Protein AF-A0A1F5JCE6-F1 (afdb_monomer_lite)

InterPro domains:
  IPR008201 Ribonuclease HepT-like [PF01934] (7-65)
  IPR037038 tRNA nuclease HepT-like superfamily [G3DSA:1.20.120.580] (2-75)

Sequence (75 aa):
MLINKAKDAFIFLGEKEIINRELSLKMGRAADFRNRVVHGYNNFDFKLLFKDYKHDIKDLRQFGAKILRYLESFK

Secondary structure (DSSP, 8-state):
---SHHHHHHHHHHHTTSS-HHHHHHHHHHHHHHHHHHH-TTT--HHHHTTTHHHHHHHHHHHHHHHHHHHHTT-

pLDDT: mean 81.82, std 14.74, range [39.72, 96.88]

Organism: NCBI:txid1797770

Structure (mmCIF, N/CA/C/O backbone):
data_AF-A0A1F5JCE6-F1
#
_entry.id   AF-A0A1F5JCE6-F1
#
loop_
_atom_site.group_PDB
_atom_site.id
_atom_site.type_symbol
_atom_site.label_atom_id
_atom_site.label_alt_id
_atom_site.label_comp_id
_atom_site.label_asym_id
_atom_site.label_entity_id
_atom_site.label_seq_id
_atom_site.pdbx_PDB_ins_code
_atom_site.Cartn_x
_atom_site.Cartn_y
_atom_site.Cartn_z
_atom_site.occupancy
_atom_site.B_iso_or_equiv
_atom_site.auth_seq_id
_atom_site.auth_comp_id
_atom_site.auth_asym_id
_atom_site.auth_atom_id
_atom_site.pdbx_PDB_model_num
ATOM 1 N N . MET A 1 1 ? 7.381 15.726 -14.274 1.00 39.72 1 MET A N 1
ATOM 2 C CA . MET A 1 1 ? 8.206 15.006 -13.278 1.00 39.72 1 MET A CA 1
ATOM 3 C C . MET A 1 1 ? 7.439 14.993 -11.954 1.00 39.72 1 MET A C 1
ATOM 5 O O . MET A 1 1 ? 7.582 15.902 -11.154 1.00 39.72 1 MET A O 1
ATOM 9 N N . LEU A 1 2 ? 6.520 14.034 -11.774 1.00 45.56 2 LEU A N 1
ATOM 10 C CA . LEU A 1 2 ? 5.699 13.873 -10.560 1.00 45.56 2 LEU A CA 1
ATOM 11 C C . LEU A 1 2 ? 6.416 12.891 -9.624 1.00 45.56 2 LEU A C 1
ATOM 13 O O . LEU A 1 2 ? 6.074 11.714 -9.558 1.00 45.56 2 LEU A O 1
ATOM 17 N N . ILE A 1 3 ? 7.487 13.350 -8.984 1.00 48.75 3 ILE A N 1
ATOM 18 C CA . ILE A 1 3 ? 8.337 12.499 -8.149 1.00 48.75 3 ILE A CA 1
ATOM 19 C C . ILE A 1 3 ? 7.690 12.299 -6.763 1.00 48.75 3 ILE A C 1
ATOM 21 O O . ILE A 1 3 ? 7.287 13.250 -6.101 1.00 48.75 3 ILE A O 1
ATOM 25 N N . ASN A 1 4 ? 7.574 11.026 -6.376 1.00 60.31 4 ASN A N 1
ATOM 26 C CA . ASN A 1 4 ? 7.430 10.440 -5.031 1.00 60.31 4 ASN A CA 1
ATOM 27 C C . ASN A 1 4 ? 6.175 10.640 -4.160 1.00 60.31 4 ASN A C 1
ATOM 29 O O . ASN A 1 4 ? 6.022 9.863 -3.220 1.00 60.31 4 ASN A O 1
ATOM 33 N N . LYS A 1 5 ? 5.199 11.499 -4.497 1.00 75.44 5 LYS A N 1
ATOM 34 C CA . LYS A 1 5 ? 3.984 11.675 -3.651 1.00 75.44 5 LYS A CA 1
ATOM 35 C C . LYS A 1 5 ? 3.278 10.364 -3.259 1.00 75.44 5 LYS A C 1
ATOM 37 O O . LYS A 1 5 ? 2.823 10.218 -2.130 1.00 75.44 5 LYS A O 1
ATOM 42 N N . ALA A 1 6 ? 3.168 9.416 -4.191 1.00 83.06 6 ALA A N 1
ATOM 43 C CA . ALA A 1 6 ? 2.464 8.157 -3.945 1.00 83.06 6 ALA A CA 1
ATOM 44 C C . ALA A 1 6 ? 3.228 7.236 -2.982 1.00 83.06 6 ALA A C 1
ATOM 46 O O . ALA A 1 6 ? 2.622 6.647 -2.092 1.00 83.06 6 ALA A O 1
ATOM 47 N N . LYS A 1 7 ? 4.554 7.133 -3.124 1.00 89.00 7 LYS A N 1
ATOM 48 C CA . LYS A 1 7 ? 5.382 6.368 -2.188 1.00 89.00 7 LYS A CA 1
ATOM 49 C C . LYS A 1 7 ? 5.315 6.972 -0.796 1.00 89.00 7 LYS A C 1
ATOM 51 O O . LYS A 1 7 ? 5.071 6.237 0.154 1.00 89.00 7 LYS A O 1
ATOM 56 N N . ASP A 1 8 ? 5.484 8.285 -0.698 1.00 90.44 8 ASP A N 1
ATOM 57 C CA . ASP A 1 8 ? 5.479 8.988 0.584 1.00 90.44 8 ASP A CA 1
ATOM 58 C C . ASP A 1 8 ? 4.129 8.817 1.296 1.00 90.44 8 ASP A C 1
ATOM 60 O O . ASP A 1 8 ? 4.095 8.579 2.500 1.00 90.44 8 ASP A O 1
ATOM 64 N N . ALA A 1 9 ? 3.019 8.798 0.548 1.00 92.56 9 ALA A N 1
ATOM 65 C CA . ALA A 1 9 ? 1.705 8.464 1.092 1.00 92.56 9 ALA A CA 1
ATOM 66 C C . ALA A 1 9 ? 1.650 7.042 1.684 1.00 92.56 9 ALA A C 1
ATOM 68 O O . ALA A 1 9 ? 1.142 6.863 2.789 1.00 92.56 9 ALA A O 1
ATOM 69 N N . PHE A 1 10 ? 2.201 6.026 1.009 1.00 94.19 10 PHE A N 1
ATOM 70 C CA . PHE A 1 10 ? 2.250 4.668 1.569 1.00 94.19 10 PHE A CA 1
ATOM 71 C C . PHE A 1 10 ? 3.145 4.567 2.806 1.00 94.19 10 PHE A C 1
ATOM 73 O O . PHE A 1 10 ? 2.805 3.831 3.735 1.00 94.19 10 PHE A O 1
ATOM 80 N N . ILE A 1 11 ? 4.264 5.298 2.844 1.00 93.94 11 ILE A N 1
ATOM 81 C CA . ILE A 1 11 ? 5.128 5.382 4.032 1.00 93.94 11 ILE A CA 1
ATOM 82 C C . ILE A 1 11 ? 4.361 5.994 5.201 1.00 93.94 11 ILE A C 1
ATOM 84 O O . ILE A 1 11 ? 4.287 5.380 6.263 1.00 93.94 11 ILE A O 1
ATOM 88 N N . PHE A 1 12 ? 3.693 7.122 4.971 1.00 95.06 12 PHE A N 1
ATOM 89 C CA . PHE A 1 12 ? 2.893 7.802 5.983 1.00 95.06 12 PHE A CA 1
ATOM 90 C C . PHE A 1 12 ? 1.782 6.911 6.563 1.00 95.06 12 PHE A C 1
ATOM 92 O O . PHE A 1 12 ? 1.581 6.875 7.774 1.00 95.06 12 PHE A O 1
ATOM 99 N N . LEU A 1 13 ? 1.095 6.118 5.730 1.00 95.19 13 LEU A N 1
ATOM 100 C CA . LEU A 1 13 ? 0.104 5.142 6.212 1.00 95.19 13 LEU A CA 1
ATOM 101 C C . LEU A 1 13 ? 0.719 4.076 7.135 1.00 95.19 13 LEU A C 1
ATOM 103 O O . LEU A 1 13 ? 0.046 3.594 8.046 1.00 95.19 13 LEU A O 1
ATOM 107 N N . GLY A 1 14 ? 1.980 3.703 6.902 1.00 95.75 14 GLY A N 1
ATOM 108 C CA . GLY A 1 14 ? 2.730 2.799 7.772 1.00 95.75 14 GLY A CA 1
ATOM 109 C C . GLY A 1 14 ? 3.131 3.449 9.096 1.00 95.75 14 GLY A C 1
ATOM 110 O O . GLY A 1 14 ? 3.012 2.823 10.143 1.00 95.75 14 GLY A O 1
ATOM 111 N N . GLU A 1 15 ? 3.560 4.713 9.063 1.00 96.31 15 GLU A N 1
ATOM 112 C CA . GLU A 1 15 ? 3.893 5.503 10.261 1.00 96.31 15 GLU A CA 1
ATOM 113 C C . GLU A 1 15 ? 2.680 5.746 11.162 1.00 96.31 15 GLU A C 1
ATOM 115 O O . GLU A 1 15 ? 2.815 5.823 12.379 1.00 96.31 15 GLU A O 1
ATOM 120 N N . LYS A 1 16 ? 1.486 5.849 10.570 1.00 96.12 16 LYS A N 1
ATOM 121 C CA . LYS A 1 16 ? 0.211 5.942 11.294 1.00 96.12 16 LYS A CA 1
ATOM 122 C C . LYS A 1 16 ? -0.354 4.588 11.722 1.00 96.12 16 LYS A C 1
ATOM 124 O O . LYS A 1 16 ? -1.476 4.546 12.210 1.00 96.12 16 LYS A O 1
ATOM 129 N N . GLU A 1 17 ? 0.386 3.501 11.500 1.00 95.25 17 GLU A N 1
ATOM 130 C CA . GLU A 1 17 ? -0.001 2.125 11.842 1.00 95.25 17 GLU A CA 1
ATOM 131 C C . GLU A 1 17 ? -1.323 1.654 11.199 1.00 95.25 17 GLU A C 1
ATOM 133 O O . GLU A 1 17 ? -1.884 0.623 11.570 1.00 95.25 17 GLU A O 1
ATOM 138 N N . ILE A 1 18 ? -1.800 2.364 10.1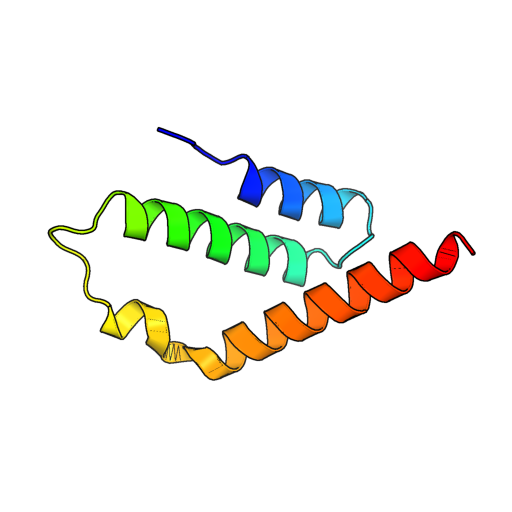69 1.00 96.19 18 ILE A N 1
ATOM 139 C CA . ILE A 1 18 ? -3.008 2.015 9.403 1.00 96.19 18 ILE A CA 1
ATOM 140 C C . ILE A 1 18 ? -2.751 0.742 8.586 1.00 96.19 18 ILE A C 1
ATOM 142 O O . ILE A 1 18 ? -3.606 -0.137 8.447 1.00 96.19 18 ILE A O 1
ATOM 146 N N . ILE A 1 19 ? -1.532 0.624 8.063 1.00 96.88 19 ILE A N 1
ATOM 147 C CA . ILE A 1 19 ? -0.993 -0.593 7.462 1.00 96.88 19 ILE A CA 1
ATOM 148 C C . ILE A 1 19 ? 0.321 -0.949 8.155 1.00 96.88 19 ILE A C 1
ATOM 150 O O . ILE A 1 19 ? 0.993 -0.087 8.712 1.00 96.88 19 ILE A O 1
ATOM 154 N N . ASN A 1 20 ? 0.722 -2.222 8.118 1.00 95.75 20 ASN A N 1
ATOM 155 C CA . ASN A 1 20 ? 2.005 -2.603 8.708 1.00 95.75 20 ASN A CA 1
ATOM 156 C C . ASN A 1 20 ? 3.188 -2.075 7.867 1.00 95.75 20 ASN A C 1
ATOM 158 O O . ASN A 1 20 ? 3.067 -1.816 6.664 1.00 95.75 20 ASN A O 1
ATOM 162 N N . ARG A 1 21 ? 4.356 -1.944 8.508 1.00 93.94 21 ARG A N 1
ATOM 163 C CA . ARG A 1 21 ? 5.584 -1.424 7.884 1.00 93.94 21 ARG A CA 1
ATOM 164 C C . ARG A 1 21 ? 5.987 -2.200 6.629 1.00 93.94 21 ARG A C 1
ATOM 166 O O . ARG A 1 21 ? 6.431 -1.608 5.651 1.00 93.94 21 ARG A O 1
ATOM 173 N N . GLU A 1 22 ? 5.828 -3.520 6.643 1.00 94.06 22 GLU A N 1
ATOM 174 C CA . GLU A 1 22 ? 6.190 -4.373 5.509 1.00 94.06 22 GLU A CA 1
ATOM 175 C C . GLU A 1 22 ? 5.352 -4.050 4.261 1.00 94.06 22 GLU A C 1
ATOM 177 O O . GLU A 1 22 ? 5.905 -3.830 3.181 1.00 94.06 22 GLU A O 1
ATOM 182 N N . LEU A 1 23 ? 4.029 -3.962 4.419 1.00 93.81 23 LEU A N 1
ATOM 183 C CA . LEU A 1 23 ? 3.087 -3.650 3.348 1.00 93.81 23 LEU A CA 1
ATOM 184 C C . LEU A 1 23 ? 3.275 -2.217 2.842 1.00 93.81 23 LEU A C 1
ATOM 186 O O . LEU A 1 23 ? 3.289 -1.995 1.635 1.00 93.81 23 LEU A O 1
ATOM 190 N N . SER A 1 24 ? 3.503 -1.265 3.749 1.00 94.50 24 SER A N 1
ATOM 191 C CA . SER A 1 24 ? 3.847 0.121 3.412 1.00 94.50 24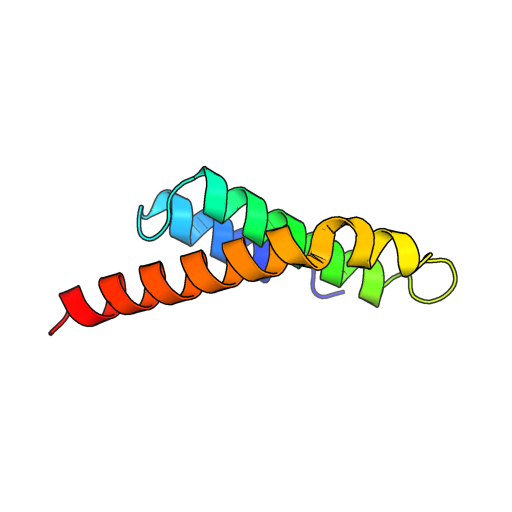 SER A CA 1
ATOM 192 C C . SER A 1 24 ? 5.069 0.204 2.485 1.00 94.50 24 SER A C 1
ATOM 194 O O . SER A 1 24 ? 5.001 0.799 1.406 1.00 94.50 24 SER A O 1
ATOM 196 N N . LEU A 1 25 ? 6.166 -0.476 2.839 1.00 92.88 25 LEU A N 1
ATOM 197 C CA . LEU A 1 25 ? 7.384 -0.497 2.026 1.00 92.88 25 LEU A CA 1
ATOM 198 C C . LEU A 1 25 ? 7.177 -1.204 0.678 1.00 92.88 25 LEU A C 1
ATOM 200 O O . LEU A 1 25 ? 7.731 -0.766 -0.333 1.00 92.88 25 LEU A O 1
ATOM 204 N N . LYS A 1 26 ? 6.385 -2.283 0.641 1.00 91.38 26 LYS A N 1
ATOM 205 C CA . LYS A 1 26 ? 6.025 -2.995 -0.598 1.00 91.38 26 LYS A CA 1
ATOM 206 C C . LYS A 1 26 ? 5.232 -2.101 -1.555 1.00 91.38 26 LYS A C 1
ATOM 208 O O . LYS A 1 26 ? 5.629 -1.955 -2.710 1.00 91.38 26 LYS A O 1
ATOM 213 N N . MET A 1 27 ? 4.186 -1.434 -1.066 1.00 91.62 27 MET A N 1
ATOM 214 C CA . MET A 1 27 ? 3.371 -0.511 -1.867 1.00 91.62 27 MET A CA 1
ATOM 215 C C . MET A 1 27 ? 4.167 0.712 -2.331 1.00 91.62 27 MET A C 1
ATOM 217 O O . MET A 1 27 ? 4.079 1.102 -3.495 1.00 91.62 27 MET A O 1
ATOM 221 N N . GLY A 1 28 ? 5.021 1.267 -1.465 1.00 90.19 28 GLY A N 1
ATOM 222 C CA . GLY A 1 28 ? 5.915 2.364 -1.831 1.00 90.19 28 GLY A CA 1
ATOM 223 C C . GLY A 1 28 ? 6.880 1.990 -2.961 1.00 90.19 28 GLY A C 1
ATOM 224 O O . GLY A 1 28 ? 7.048 2.757 -3.908 1.00 90.19 28 GLY A O 1
ATOM 225 N N . ARG A 1 29 ? 7.469 0.784 -2.918 1.00 86.56 29 ARG A N 1
ATOM 226 C CA . ARG A 1 29 ? 8.315 0.273 -4.011 1.00 86.56 29 ARG A CA 1
ATOM 227 C C . ARG A 1 29 ? 7.531 0.075 -5.306 1.00 86.56 29 ARG A C 1
ATOM 229 O O . ARG A 1 29 ? 8.049 0.442 -6.358 1.00 86.56 29 ARG A O 1
ATOM 236 N N . ALA A 1 30 ? 6.311 -0.459 -5.237 1.00 85.31 30 ALA A N 1
ATOM 237 C CA . ALA A 1 30 ? 5.450 -0.637 -6.406 1.00 85.31 30 ALA A CA 1
ATOM 238 C C . ALA A 1 30 ? 5.084 0.710 -7.062 1.00 85.31 30 ALA A C 1
ATOM 240 O O . ALA A 1 30 ? 5.153 0.849 -8.285 1.00 85.31 30 ALA A O 1
ATOM 241 N N . ALA A 1 31 ? 4.782 1.734 -6.258 1.00 85.31 31 ALA A N 1
ATOM 242 C CA . ALA A 1 31 ? 4.497 3.086 -6.738 1.00 85.31 31 ALA A CA 1
ATOM 243 C C . ALA A 1 31 ? 5.719 3.752 -7.404 1.00 85.31 31 ALA A C 1
ATOM 245 O O . ALA A 1 31 ? 5.608 4.289 -8.509 1.00 85.31 31 ALA A O 1
ATOM 246 N N . ASP A 1 32 ? 6.897 3.667 -6.775 1.00 81.06 32 ASP A N 1
ATOM 247 C CA . ASP A 1 32 ? 8.163 4.147 -7.354 1.00 81.06 32 ASP A CA 1
ATOM 248 C C . ASP A 1 32 ? 8.503 3.420 -8.656 1.00 81.06 32 ASP A C 1
ATOM 250 O O . ASP A 1 32 ? 8.971 4.023 -9.624 1.00 81.06 32 ASP A O 1
ATOM 254 N N . PHE A 1 33 ? 8.269 2.110 -8.689 1.00 78.06 33 PHE A N 1
ATOM 255 C CA . PHE A 1 33 ? 8.522 1.283 -9.854 1.00 78.06 33 PHE A CA 1
ATOM 256 C C . PHE A 1 33 ? 7.640 1.688 -11.037 1.00 78.06 33 PHE A C 1
ATOM 258 O O . PHE A 1 33 ? 8.170 1.953 -12.115 1.00 78.06 33 PHE A O 1
ATOM 265 N N . ARG A 1 34 ? 6.329 1.867 -10.822 1.00 76.25 34 ARG A N 1
ATOM 266 C CA . ARG A 1 34 ? 5.411 2.411 -11.835 1.00 76.25 34 ARG A CA 1
ATOM 267 C C . ARG A 1 34 ? 5.895 3.758 -12.369 1.00 76.25 34 ARG A C 1
ATOM 269 O O . ARG A 1 34 ? 5.829 3.991 -13.572 1.00 76.25 34 ARG A O 1
ATOM 276 N N . ASN A 1 35 ? 6.402 4.641 -11.507 1.00 73.94 35 ASN A N 1
ATOM 277 C CA . ASN A 1 35 ? 6.914 5.945 -11.938 1.00 73.94 35 ASN A CA 1
ATOM 278 C C . ASN A 1 35 ? 8.164 5.817 -12.818 1.00 73.94 35 ASN A C 1
ATOM 280 O O . ASN A 1 35 ? 8.265 6.508 -13.830 1.00 73.94 35 ASN A O 1
ATOM 284 N N . ARG A 1 36 ? 9.084 4.905 -12.486 1.00 75.44 36 ARG A N 1
ATOM 285 C CA . ARG A 1 36 ? 10.261 4.620 -13.323 1.00 75.44 36 ARG A CA 1
ATOM 286 C C . ARG A 1 36 ? 9.884 4.016 -14.673 1.00 75.44 36 ARG A C 1
ATOM 288 O O . ARG A 1 36 ? 10.438 4.433 -15.681 1.00 75.44 36 ARG A O 1
ATOM 295 N N . VAL A 1 37 ? 8.921 3.097 -14.704 1.00 74.50 37 VAL A N 1
ATOM 296 C CA . VAL A 1 37 ? 8.419 2.485 -15.948 1.00 74.50 37 VAL A CA 1
ATOM 297 C C . VAL A 1 37 ? 7.778 3.543 -16.842 1.00 74.50 37 VAL A C 1
ATOM 299 O O . VAL A 1 37 ? 8.099 3.627 -18.022 1.00 74.50 37 VAL A O 1
ATOM 302 N N . VAL A 1 38 ? 6.948 4.417 -16.265 1.00 71.88 38 VAL A N 1
ATOM 303 C CA . VAL A 1 38 ? 6.285 5.493 -17.014 1.00 71.88 38 VAL A CA 1
ATOM 304 C C . VAL A 1 38 ? 7.266 6.525 -17.570 1.00 71.88 38 VAL A C 1
ATOM 306 O O . VAL A 1 38 ? 7.014 7.122 -18.611 1.00 71.88 38 VAL A O 1
ATOM 309 N N . HIS A 1 39 ? 8.395 6.742 -16.901 1.00 73.44 39 HIS A N 1
ATOM 310 C CA . HIS A 1 39 ? 9.431 7.657 -17.379 1.00 73.44 39 HIS A CA 1
ATOM 311 C C . HIS A 1 39 ? 10.502 6.980 -18.255 1.00 73.44 39 HIS A C 1
ATOM 313 O O . HIS A 1 39 ? 11.249 7.682 -18.929 1.00 73.44 39 HIS A O 1
ATOM 319 N N . GLY A 1 40 ? 10.562 5.645 -18.283 1.00 66.38 40 GLY A N 1
ATOM 320 C CA . GLY A 1 40 ? 11.578 4.850 -18.980 1.00 66.38 40 GLY A CA 1
ATOM 321 C C . GLY A 1 40 ? 11.071 4.055 -20.189 1.00 66.38 40 GLY A C 1
ATOM 322 O O . GLY A 1 40 ? 11.777 3.150 -20.632 1.00 66.38 40 GLY A O 1
ATOM 323 N N . TYR A 1 41 ? 9.876 4.370 -20.713 1.00 60.94 41 TYR A N 1
ATOM 324 C CA . TYR A 1 41 ? 9.155 3.593 -21.740 1.00 60.94 41 TYR A CA 1
ATOM 325 C C . TYR A 1 41 ? 9.983 3.168 -22.966 1.00 60.94 41 TYR A C 1
ATOM 327 O O . TYR A 1 41 ? 9.656 2.154 -23.572 1.00 60.94 41 TYR A O 1
ATOM 335 N N . ASN A 1 42 ? 11.056 3.881 -23.320 1.00 60.84 42 ASN A N 1
ATOM 336 C CA . ASN A 1 42 ? 11.840 3.561 -24.515 1.00 60.84 42 ASN A CA 1
ATOM 337 C C . ASN A 1 42 ? 12.769 2.340 -24.367 1.00 60.84 42 ASN A C 1
ATOM 339 O O . ASN A 1 42 ? 13.080 1.732 -25.382 1.00 60.84 42 ASN A O 1
ATOM 343 N N . ASN A 1 43 ? 13.184 1.949 -23.151 1.00 64.69 43 ASN A N 1
ATOM 344 C CA . ASN A 1 43 ? 14.216 0.910 -22.947 1.00 64.69 43 ASN A CA 1
ATOM 345 C C . ASN A 1 43 ? 13.846 -0.165 -21.899 1.00 64.69 43 ASN A C 1
ATOM 347 O O . ASN A 1 43 ? 14.724 -0.893 -21.434 1.00 64.69 43 ASN A O 1
ATOM 351 N N . PHE A 1 44 ? 12.585 -0.257 -21.465 1.00 66.19 44 PHE A N 1
ATOM 352 C CA . PHE A 1 44 ? 12.213 -1.116 -20.333 1.00 66.19 44 PHE A CA 1
ATOM 353 C C . PHE A 1 44 ? 11.663 -2.487 -20.762 1.00 66.19 44 PHE A C 1
ATOM 355 O O . PHE A 1 44 ? 10.707 -2.570 -21.530 1.00 66.19 44 PHE A O 1
ATOM 362 N N . ASP A 1 45 ? 12.221 -3.573 -20.215 1.00 68.00 45 ASP A N 1
ATOM 363 C CA . ASP A 1 45 ? 11.709 -4.932 -20.423 1.00 68.00 45 ASP A CA 1
ATOM 364 C C . ASP A 1 45 ? 10.515 -5.216 -19.496 1.00 68.00 45 ASP A C 1
ATOM 366 O O . ASP A 1 45 ? 10.653 -5.491 -18.301 1.00 68.00 45 ASP A O 1
ATOM 370 N N . PHE A 1 46 ? 9.312 -5.182 -20.066 1.00 65.81 46 PHE A N 1
ATOM 371 C CA . PHE A 1 46 ? 8.060 -5.463 -19.363 1.00 65.81 46 PHE A CA 1
ATOM 372 C C . PHE A 1 46 ? 7.955 -6.897 -18.822 1.00 65.81 46 PHE A C 1
ATOM 374 O O . PHE A 1 46 ? 7.130 -7.147 -17.945 1.00 65.81 46 PHE A O 1
ATOM 381 N N . LYS A 1 47 ? 8.794 -7.846 -19.261 1.00 64.00 47 LYS A N 1
ATOM 382 C CA . LYS A 1 47 ? 8.811 -9.204 -18.689 1.00 64.00 47 LYS A CA 1
ATOM 383 C C . LYS A 1 47 ? 9.327 -9.221 -17.249 1.00 64.00 47 LYS A C 1
ATOM 385 O O . LYS A 1 47 ? 8.895 -10.059 -16.461 1.00 64.00 47 LYS A O 1
ATOM 390 N N . LEU A 1 48 ? 10.185 -8.268 -16.873 1.00 64.44 48 LEU A N 1
ATOM 391 C CA . LEU A 1 48 ? 10.599 -8.058 -15.480 1.00 64.44 48 LEU A CA 1
ATOM 392 C C . LEU A 1 48 ? 9.467 -7.484 -14.615 1.00 64.44 48 LEU A C 1
ATOM 394 O O . LEU A 1 48 ? 9.446 -7.736 -13.414 1.00 64.44 48 LEU A O 1
ATOM 398 N N . LEU A 1 49 ? 8.514 -6.761 -15.217 1.00 64.50 49 LEU A N 1
ATOM 399 C CA . LEU A 1 49 ? 7.385 -6.130 -14.522 1.00 64.50 49 LEU A CA 1
ATOM 400 C C . LEU A 1 49 ? 6.413 -7.157 -13.925 1.00 64.50 49 LEU A C 1
ATOM 402 O O . LEU A 1 49 ? 5.857 -6.931 -12.860 1.00 64.50 49 LEU A O 1
ATOM 406 N N . PHE A 1 50 ? 6.211 -8.275 -14.623 1.00 61.50 50 PHE A N 1
ATOM 407 C CA . PHE A 1 50 ? 5.202 -9.282 -14.278 1.00 61.50 50 PHE A CA 1
ATOM 408 C C . PHE A 1 50 ? 5.794 -10.576 -13.723 1.00 61.50 50 PHE A C 1
ATOM 410 O O . PHE A 1 50 ? 5.064 -11.554 -13.557 1.00 61.50 50 PHE A O 1
ATOM 417 N N . LYS A 1 51 ? 7.100 -10.604 -13.431 1.00 65.06 51 LYS A N 1
ATOM 418 C CA . LYS A 1 51 ? 7.797 -11.825 -13.008 1.00 65.06 51 LYS A CA 1
ATOM 419 C C . LYS A 1 51 ? 7.155 -12.471 -11.769 1.00 65.06 51 LYS A C 1
ATOM 421 O O . LYS A 1 51 ? 7.119 -13.693 -11.696 1.00 65.06 51 LYS A O 1
ATOM 426 N N . ASP A 1 52 ? 6.565 -11.664 -10.879 1.00 63.31 52 ASP A N 1
ATOM 427 C CA . ASP A 1 52 ? 5.916 -12.111 -9.636 1.00 63.31 52 ASP A CA 1
ATOM 428 C C . ASP A 1 52 ? 4.485 -11.566 -9.436 1.00 63.31 52 ASP A C 1
ATOM 430 O O . ASP A 1 52 ? 4.016 -11.398 -8.309 1.00 63.31 52 ASP A O 1
ATOM 434 N N . TYR A 1 53 ? 3.728 -11.373 -10.524 1.00 64.25 53 TYR A N 1
ATOM 435 C CA . TYR A 1 53 ? 2.395 -10.738 -10.502 1.00 64.25 53 TYR A CA 1
ATOM 436 C C . TYR A 1 53 ? 1.400 -11.327 -9.473 1.00 64.25 53 TYR A C 1
ATOM 438 O O . TYR A 1 53 ? 0.519 -10.627 -8.973 1.00 64.25 53 TYR A O 1
ATOM 446 N N . LYS A 1 54 ? 1.516 -12.619 -9.127 1.00 63.62 54 LYS A N 1
ATOM 447 C CA . LYS A 1 54 ? 0.670 -13.266 -8.104 1.00 63.62 54 LYS A CA 1
ATOM 448 C C . LYS A 1 54 ? 0.933 -12.726 -6.694 1.00 63.62 54 LYS A C 1
ATOM 450 O O . LYS A 1 54 ? -0.013 -12.600 -5.914 1.00 63.62 54 LYS A O 1
ATOM 455 N N . HIS A 1 55 ? 2.189 -12.427 -6.362 1.00 71.12 55 HIS A N 1
ATOM 456 C CA . HIS A 1 55 ? 2.548 -11.805 -5.087 1.00 71.12 55 HIS A CA 1
ATOM 457 C C . HIS A 1 55 ? 2.068 -10.352 -5.040 1.00 71.12 55 HIS A C 1
ATOM 459 O O . HIS A 1 55 ? 1.473 -9.948 -4.041 1.00 71.12 55 HIS A O 1
ATOM 465 N N . ASP A 1 56 ? 2.187 -9.623 -6.150 1.00 74.69 56 ASP A N 1
ATOM 466 C CA . ASP A 1 56 ? 1.729 -8.232 -6.241 1.00 74.69 56 ASP A CA 1
ATOM 467 C C . ASP A 1 56 ? 0.212 -8.106 -6.018 1.00 74.69 56 ASP A C 1
ATOM 469 O O . ASP A 1 56 ? -0.254 -7.249 -5.265 1.00 74.69 56 ASP A O 1
ATOM 473 N N . ILE A 1 57 ? -0.582 -9.018 -6.594 1.00 85.06 57 ILE A N 1
ATOM 474 C CA . ILE A 1 57 ? -2.042 -9.051 -6.392 1.00 85.06 57 ILE A CA 1
ATOM 475 C C . ILE A 1 57 ? -2.405 -9.337 -4.926 1.00 85.06 57 ILE A C 1
ATOM 477 O O . ILE A 1 57 ? -3.383 -8.790 -4.404 1.00 85.06 57 ILE A O 1
ATOM 481 N N . LYS A 1 58 ? -1.638 -10.192 -4.239 1.00 90.06 58 LYS A N 1
ATOM 482 C CA . LYS A 1 58 ? -1.866 -10.499 -2.820 1.00 90.06 58 LYS A CA 1
ATOM 483 C C . LYS A 1 58 ? -1.640 -9.263 -1.952 1.00 90.06 58 LYS A C 1
ATOM 485 O O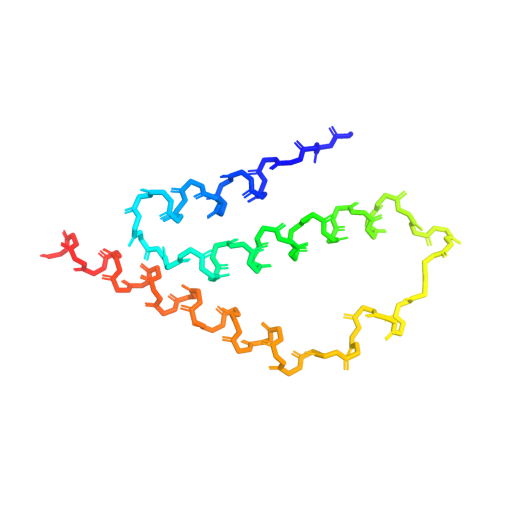 . LYS A 1 58 ? -2.480 -8.979 -1.098 1.00 90.06 58 LYS A O 1
ATOM 490 N N . ASP A 1 59 ? -0.556 -8.531 -2.184 1.00 89.94 59 ASP A N 1
ATOM 491 C CA . ASP A 1 59 ? -0.242 -7.326 -1.418 1.00 89.94 59 ASP A CA 1
ATOM 492 C C . ASP A 1 59 ? -1.298 -6.223 -1.657 1.00 89.94 59 ASP A C 1
ATOM 494 O O . ASP A 1 59 ? -1.767 -5.605 -0.701 1.00 89.94 59 ASP A O 1
ATOM 498 N N . LEU A 1 60 ? -1.786 -6.053 -2.895 1.00 90.94 60 LEU A N 1
ATOM 499 C CA . LEU A 1 60 ? -2.888 -5.126 -3.209 1.00 90.94 60 LEU A CA 1
ATOM 500 C C . LEU A 1 60 ? -4.192 -5.484 -2.480 1.00 90.94 60 LEU A C 1
ATOM 502 O O . LEU A 1 60 ? -4.865 -4.611 -1.926 1.00 90.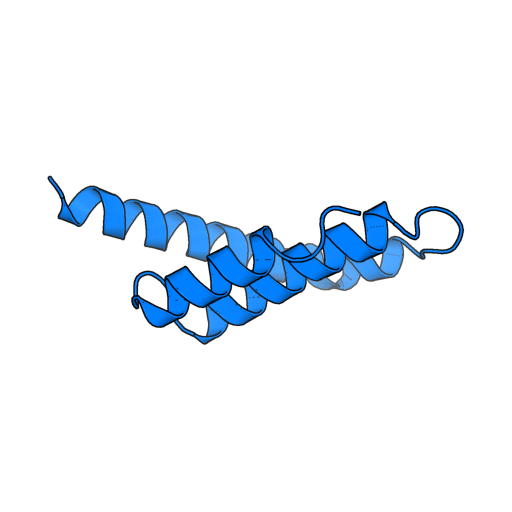94 60 LEU A O 1
ATOM 506 N N . ARG A 1 61 ? -4.544 -6.775 -2.429 1.00 94.19 61 ARG A N 1
ATOM 507 C CA . ARG A 1 61 ? -5.701 -7.247 -1.652 1.00 94.19 61 ARG A CA 1
ATOM 508 C C . ARG A 1 61 ? -5.544 -6.963 -0.161 1.00 94.19 61 ARG A C 1
ATOM 510 O O . ARG A 1 61 ? -6.506 -6.554 0.486 1.00 94.19 61 ARG A O 1
ATOM 517 N N . GLN A 1 62 ? -4.353 -7.201 0.390 1.00 94.81 62 GLN A N 1
ATOM 518 C CA . GLN A 1 62 ? -4.070 -6.922 1.798 1.00 94.81 62 GLN A CA 1
ATOM 519 C C . GLN A 1 62 ? -4.183 -5.430 2.102 1.00 94.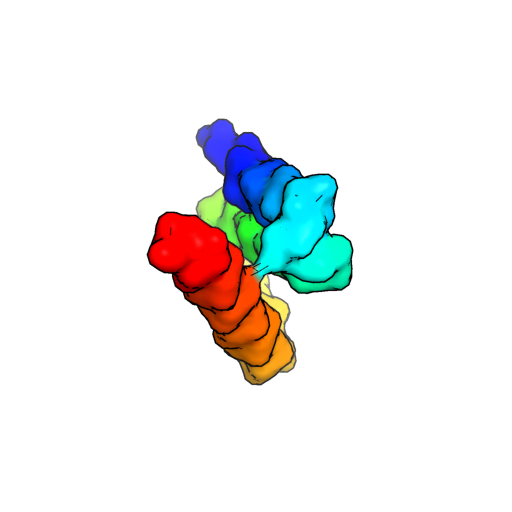81 62 GLN A C 1
ATOM 521 O O . GLN A 1 62 ? -4.775 -5.066 3.117 1.00 94.81 62 GLN A O 1
ATOM 526 N N . PHE A 1 63 ? -3.675 -4.580 1.210 1.00 95.56 63 PHE A N 1
ATOM 527 C CA . PHE A 1 63 ? -3.824 -3.136 1.317 1.00 95.56 63 PHE A CA 1
ATOM 528 C C . PHE A 1 63 ? -5.301 -2.732 1.370 1.00 95.56 63 PHE A C 1
ATOM 530 O O . PHE A 1 63 ? -5.720 -2.110 2.345 1.00 95.56 63 PHE A O 1
ATOM 537 N N . GLY A 1 64 ? -6.114 -3.172 0.403 1.00 95.94 64 GLY A N 1
ATOM 538 C CA . GLY A 1 64 ? -7.549 -2.864 0.374 1.00 95.94 64 GLY A CA 1
ATOM 539 C C . GLY A 1 64 ? -8.286 -3.297 1.647 1.00 95.94 64 GLY A C 1
ATOM 540 O O . GLY A 1 64 ? -9.035 -2.512 2.224 1.00 95.94 64 GLY A O 1
ATOM 541 N N . ALA A 1 65 ? -8.016 -4.508 2.143 1.00 96.56 65 ALA A N 1
ATOM 542 C 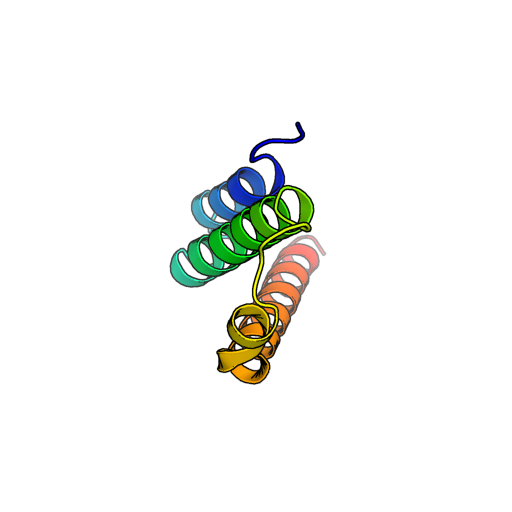CA . ALA A 1 65 ? -8.630 -5.012 3.373 1.00 96.56 65 ALA A CA 1
ATOM 543 C C . ALA A 1 65 ? -8.247 -4.194 4.621 1.00 96.56 65 ALA A C 1
ATOM 545 O O . ALA A 1 65 ? -9.080 -3.987 5.504 1.00 96.56 65 ALA A O 1
ATOM 546 N N . LYS A 1 66 ? -6.995 -3.723 4.715 1.00 96.00 66 LYS A N 1
ATOM 547 C CA . LYS A 1 66 ? -6.536 -2.898 5.843 1.00 96.00 66 LYS A CA 1
ATOM 548 C C . LYS A 1 66 ? -7.165 -1.509 5.831 1.00 96.00 66 LYS A C 1
ATOM 550 O O . LYS A 1 66 ? -7.615 -1.054 6.878 1.00 96.00 66 LYS A O 1
ATOM 555 N N . ILE A 1 67 ? -7.248 -0.879 4.660 1.00 96.62 67 ILE A N 1
ATOM 556 C CA . ILE A 1 67 ? -7.905 0.424 4.518 1.00 96.62 67 ILE A CA 1
ATOM 557 C C . ILE A 1 67 ? -9.396 0.317 4.835 1.00 96.62 67 ILE A C 1
ATOM 559 O O . ILE A 1 67 ? -9.904 1.143 5.585 1.00 96.62 67 ILE A O 1
ATOM 563 N N . LEU A 1 68 ? -10.081 -0.720 4.340 1.00 96.44 68 LEU A N 1
ATOM 564 C CA . LEU A 1 68 ? -11.491 -0.942 4.662 1.00 96.44 68 LEU A CA 1
ATOM 565 C C . LEU A 1 68 ? -11.708 -1.064 6.177 1.00 96.44 68 LEU A C 1
ATOM 567 O O . LEU A 1 68 ? -12.521 -0.333 6.730 1.00 96.44 68 LEU A O 1
ATOM 571 N N . ARG A 1 69 ? -10.916 -1.907 6.855 1.00 95.62 69 ARG A N 1
ATOM 572 C CA . ARG A 1 69 ? -10.984 -2.066 8.317 1.00 95.62 69 ARG A CA 1
ATOM 573 C C . ARG A 1 69 ? -10.750 -0.747 9.059 1.00 95.62 69 ARG A C 1
ATOM 575 O O . ARG A 1 69 ? -11.412 -0.482 10.056 1.00 95.62 69 ARG A O 1
ATOM 582 N N . TYR A 1 70 ? -9.796 0.062 8.604 1.00 95.56 70 TYR A N 1
ATOM 583 C CA . TYR A 1 70 ? -9.541 1.374 9.194 1.00 95.56 70 TYR A CA 1
ATOM 584 C C . TYR A 1 70 ? -10.745 2.307 9.023 1.00 95.56 70 TYR A C 1
ATOM 586 O O . TYR A 1 70 ? -11.189 2.903 9.996 1.00 95.56 70 TYR A O 1
ATOM 594 N N . LEU A 1 71 ? -11.328 2.378 7.824 1.00 95.38 71 LEU A N 1
ATOM 595 C CA . LEU A 1 71 ? -12.517 3.196 7.560 1.00 95.38 71 LEU A CA 1
ATOM 596 C C . LEU A 1 71 ? -13.738 2.744 8.376 1.00 95.38 71 LEU A C 1
ATOM 598 O O . LEU A 1 71 ? -14.516 3.577 8.829 1.00 95.38 71 LEU A O 1
ATOM 602 N N . GLU A 1 72 ? -13.892 1.439 8.596 1.00 95.62 72 GLU A N 1
ATOM 603 C CA . GLU A 1 72 ? -14.950 0.880 9.444 1.00 95.62 72 GLU A CA 1
ATOM 604 C C . GLU A 1 72 ? -14.795 1.249 10.922 1.00 95.62 72 GLU A C 1
ATOM 606 O O . GLU A 1 72 ? -15.803 1.346 11.607 1.00 95.62 72 GLU A O 1
ATOM 611 N N . SER A 1 73 ? -13.580 1.523 11.414 1.00 92.69 73 SER A N 1
ATOM 612 C CA . SER A 1 73 ? -13.371 1.948 12.811 1.00 92.69 73 SER A CA 1
ATOM 613 C C . SER A 1 73 ? -13.877 3.360 13.138 1.00 92.69 73 SER A C 1
ATOM 615 O O . SER A 1 73 ? -13.879 3.746 14.303 1.00 92.69 73 SER A O 1
ATOM 617 N N . PHE A 1 74 ? -14.296 4.129 12.127 1.00 87.25 74 PHE A N 1
ATOM 618 C CA . PHE A 1 74 ? -14.920 5.446 12.299 1.00 87.25 74 PHE A CA 1
ATOM 619 C C . PHE A 1 74 ? -16.452 5.395 12.322 1.00 87.25 74 PHE A C 1
ATOM 621 O O . PHE A 1 74 ? -17.079 6.440 12.502 1.00 87.25 74 PHE A O 1
ATOM 628 N N . LYS A 1 75 ? -17.045 4.223 12.072 1.00 63.03 75 LYS A N 1
ATOM 629 C CA . LYS A 1 75 ? -18.483 3.988 12.231 1.00 63.03 75 LYS A CA 1
ATOM 630 C C . LYS A 1 75 ? -18.792 3.567 13.659 1.00 63.03 75 LYS A C 1
ATOM 632 O O . LYS A 1 75 ? -19.875 3.972 14.128 1.00 63.03 75 LYS A O 1
#

Radius of gyration: 14.04 Å; chains: 1; bounding box: 33×28×37 Å

Foldseek 3Di:
DPPQPQLVVLCVCCVVVLDPPVLSNVRSVLVNVVVCCVVVVVDDDCCVVCVPVVVVVVSVVSVVVSNVVVVVVVD